Protein AF-A0AB37GFG1-F1 (afdb_monomer)

Structure (mmCIF, N/CA/C/O backbone):
data_AF-A0AB37GFG1-F1
#
_entry.id   AF-A0AB37GFG1-F1
#
loop_
_atom_site.group_PDB
_atom_site.id
_atom_site.type_symbol
_atom_site.label_atom_id
_atom_site.label_alt_id
_atom_site.label_comp_id
_atom_site.label_asym_id
_atom_site.label_entity_id
_atom_site.label_seq_id
_atom_site.pdbx_PDB_ins_code
_atom_site.Cartn_x
_atom_site.Cartn_y
_atom_site.Cartn_z
_atom_site.occupancy
_atom_site.B_iso_or_equiv
_atom_site.auth_seq_id
_atom_site.auth_comp_id
_atom_site.auth_asym_id
_atom_site.auth_atom_id
_atom_site.pdbx_PDB_model_num
ATOM 1 N N . MET A 1 1 ? 19.306 -26.815 -39.683 1.00 46.41 1 MET A N 1
ATOM 2 C CA . MET A 1 1 ? 18.994 -26.720 -38.240 1.00 46.41 1 MET A CA 1
ATOM 3 C C . MET A 1 1 ? 18.700 -25.261 -37.935 1.00 46.41 1 MET A C 1
ATOM 5 O O . MET A 1 1 ? 19.620 -24.457 -37.968 1.00 46.41 1 MET A O 1
ATOM 9 N N . MET A 1 2 ? 17.424 -24.899 -37.784 1.00 51.91 2 MET A N 1
ATOM 10 C CA . MET A 1 2 ? 17.004 -23.521 -37.511 1.00 51.91 2 MET A CA 1
ATOM 11 C C . MET A 1 2 ? 16.906 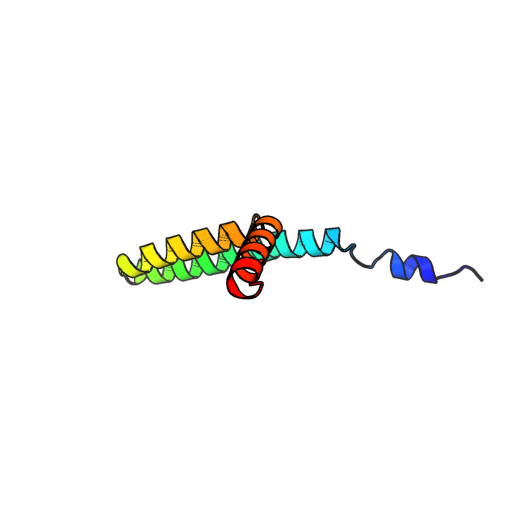-23.351 -35.992 1.00 51.91 2 MET A C 1
ATOM 13 O O . MET A 1 2 ? 16.302 -24.174 -35.310 1.00 51.91 2 MET A O 1
ATOM 17 N N . ASN A 1 3 ? 17.610 -22.352 -35.475 1.00 56.25 3 ASN A N 1
ATOM 18 C CA . ASN A 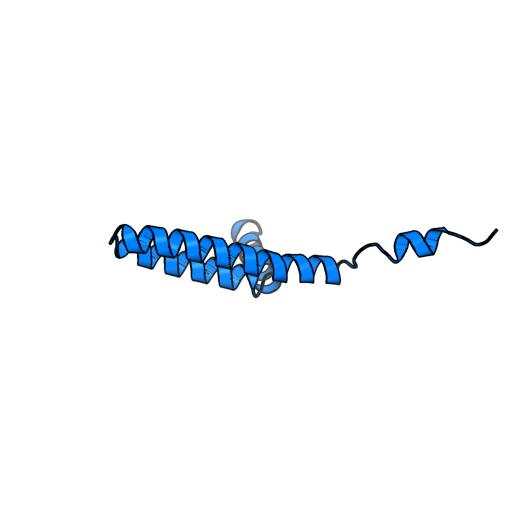1 3 ? 17.864 -22.122 -34.058 1.00 56.25 3 ASN A CA 1
ATOM 19 C C . ASN A 1 3 ? 16.533 -21.861 -33.316 1.00 56.25 3 ASN A C 1
ATOM 21 O O . ASN A 1 3 ? 15.921 -20.822 -33.534 1.00 56.25 3 ASN A O 1
ATOM 25 N N . LEU A 1 4 ? 16.076 -22.791 -32.466 1.00 57.59 4 LEU A N 1
ATOM 26 C CA . LEU A 1 4 ? 14.845 -22.677 -31.650 1.00 57.59 4 LEU A CA 1
ATOM 27 C C . LEU A 1 4 ? 15.010 -21.760 -30.418 1.00 57.59 4 LEU A C 1
ATOM 29 O O . LEU A 1 4 ? 14.032 -21.402 -29.767 1.00 57.59 4 LEU A O 1
ATOM 33 N N . LEU A 1 5 ? 16.244 -21.355 -30.111 1.00 57.28 5 LEU A N 1
ATOM 34 C CA . LEU A 1 5 ? 16.607 -20.531 -28.952 1.00 57.28 5 LEU A CA 1
ATOM 35 C C . LEU A 1 5 ? 15.942 -19.135 -28.869 1.00 57.28 5 LEU A C 1
ATOM 37 O O . LEU A 1 5 ? 15.52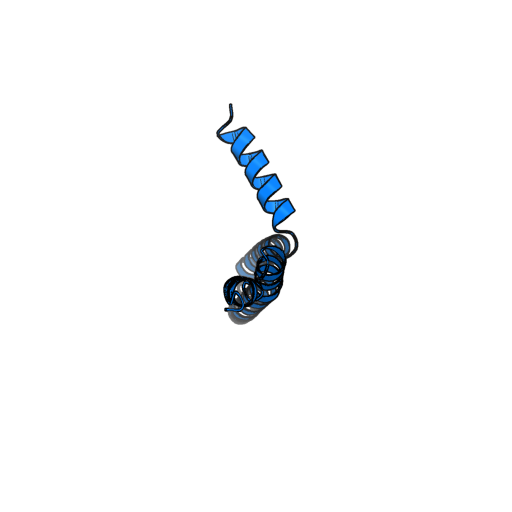2 -18.774 -27.772 1.00 57.28 5 LEU A O 1
ATOM 41 N N . PRO A 1 6 ? 15.783 -18.338 -29.948 1.00 56.81 6 PRO A N 1
ATOM 42 C CA . PRO A 1 6 ? 15.184 -17.006 -29.838 1.00 56.81 6 PRO A CA 1
ATOM 43 C C . PRO A 1 6 ? 13.658 -17.046 -29.647 1.00 56.81 6 PRO A C 1
ATOM 45 O O . PRO A 1 6 ? 13.093 -16.103 -29.104 1.00 56.81 6 PRO A O 1
ATOM 48 N N . ILE A 1 7 ? 12.989 -18.142 -30.028 1.00 57.38 7 ILE A N 1
ATOM 49 C CA . ILE A 1 7 ? 11.532 -18.302 -29.873 1.00 57.38 7 ILE A CA 1
ATOM 50 C C . ILE A 1 7 ? 11.164 -18.556 -28.404 1.00 57.38 7 ILE A C 1
ATOM 52 O O . ILE A 1 7 ? 10.154 -18.047 -27.932 1.00 57.38 7 ILE A O 1
ATOM 56 N N . LEU A 1 8 ? 12.014 -19.267 -27.655 1.00 55.62 8 LEU A N 1
ATOM 57 C CA . LEU A 1 8 ? 11.814 -19.495 -26.217 1.00 55.62 8 LEU A CA 1
ATOM 58 C C . LEU A 1 8 ? 12.132 -18.257 -25.359 1.00 55.62 8 LEU A C 1
ATOM 60 O O . LEU A 1 8 ? 11.642 -18.146 -24.239 1.00 55.62 8 LEU A O 1
ATOM 64 N N . GLY A 1 9 ? 12.930 -17.318 -25.880 1.00 56.41 9 GLY A N 1
ATOM 65 C CA . GLY A 1 9 ? 13.234 -16.044 -25.220 1.00 56.41 9 GLY A CA 1
ATOM 66 C C . GLY A 1 9 ? 12.202 -14.940 -25.473 1.00 56.41 9 GLY A C 1
ATOM 67 O O . GLY A 1 9 ? 12.082 -14.027 -24.664 1.00 56.41 9 GLY A O 1
ATOM 68 N N . ALA A 1 10 ? 11.438 -15.028 -26.566 1.00 56.44 10 ALA A N 1
ATOM 69 C CA . ALA A 1 10 ? 10.437 -14.029 -26.954 1.00 56.44 10 ALA A CA 1
ATOM 70 C C . ALA A 1 10 ? 9.131 -14.103 -26.138 1.00 56.44 10 ALA A C 1
ATOM 72 O O . ALA A 1 10 ? 8.334 -13.170 -26.172 1.00 56.44 10 ALA A O 1
ATOM 73 N N . SER A 1 11 ? 8.909 -15.199 -25.407 1.00 57.38 11 SER A N 1
ATOM 74 C CA . SER A 1 11 ? 7.762 -15.384 -24.509 1.00 57.38 11 SER A CA 1
ATOM 75 C C . SER A 1 11 ? 8.074 -15.076 -23.043 1.00 57.38 11 SER A C 1
ATOM 77 O O . SER A 1 11 ? 7.198 -15.230 -22.195 1.00 57.38 11 SER A O 1
ATOM 79 N N . LEU A 1 12 ? 9.314 -14.697 -22.715 1.00 58.62 12 LEU A N 1
ATOM 80 C CA . LEU A 1 12 ? 9.632 -14.217 -21.376 1.00 58.62 12 LEU A CA 1
ATOM 81 C C . LEU A 1 12 ? 9.063 -12.799 -21.254 1.00 58.62 12 LEU A C 1
ATOM 83 O O . LEU A 1 12 ?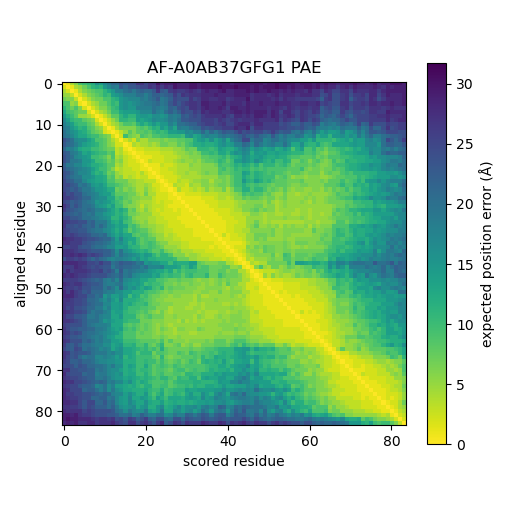 9.492 -11.933 -22.021 1.00 58.62 12 LEU A O 1
ATOM 87 N N . PRO A 1 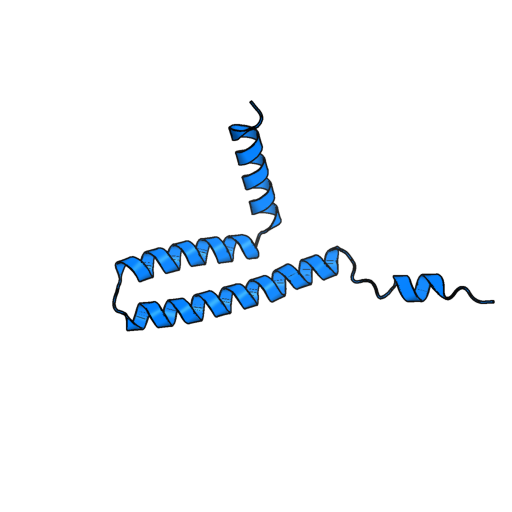13 ? 8.096 -12.554 -20.344 1.00 61.06 13 PRO A N 1
ATOM 88 C CA . PRO A 1 13 ? 7.554 -11.218 -20.144 1.00 61.06 13 PRO A CA 1
ATOM 89 C C . PRO A 1 13 ? 8.717 -10.266 -19.909 1.00 61.06 13 PRO A C 1
ATOM 91 O O . PRO A 1 13 ? 9.624 -10.559 -19.119 1.00 61.06 13 PRO A O 1
ATOM 94 N N . THR A 1 14 ? 8.729 -9.148 -20.630 1.00 74.69 14 THR A N 1
ATOM 95 C CA . THR A 1 14 ? 9.793 -8.173 -20.429 1.00 74.69 14 THR A CA 1
ATOM 96 C C . THR A 1 14 ? 9.713 -7.664 -18.988 1.00 74.69 14 THR A C 1
ATOM 98 O O . THR A 1 14 ? 8.653 -7.684 -18.357 1.00 74.69 14 THR A O 1
ATOM 101 N N . LEU A 1 15 ? 10.827 -7.182 -18.434 1.00 61.69 15 LEU A N 1
ATOM 102 C CA . LEU A 1 15 ? 10.821 -6.560 -17.101 1.00 61.69 15 LEU A CA 1
ATOM 103 C C . LEU A 1 15 ? 9.773 -5.431 -16.998 1.00 61.69 15 LEU A C 1
ATOM 105 O O . LEU A 1 15 ? 9.239 -5.186 -15.919 1.00 61.69 15 LEU A O 1
ATOM 109 N N . GLY A 1 16 ? 9.448 -4.778 -18.122 1.00 65.88 16 GLY A N 1
ATOM 110 C CA . GLY A 1 16 ? 8.367 -3.799 -18.225 1.00 65.88 16 GLY A CA 1
ATOM 111 C C . GLY A 1 16 ? 6.971 -4.415 -18.097 1.00 65.88 16 GLY A C 1
ATOM 112 O O . GLY A 1 16 ? 6.151 -3.882 -17.352 1.00 65.88 16 GLY A O 1
ATOM 113 N N . ASP A 1 17 ? 6.722 -5.556 -18.740 1.00 71.94 17 ASP A N 1
ATOM 114 C CA . ASP A 1 17 ? 5.434 -6.263 -18.672 1.00 71.94 17 ASP A CA 1
ATOM 115 C C . ASP A 1 17 ? 5.181 -6.842 -17.280 1.00 71.94 17 ASP A C 1
ATOM 117 O O . ASP A 1 17 ? 4.080 -6.723 -16.745 1.00 71.94 17 ASP A O 1
ATOM 121 N N . LEU A 1 18 ? 6.215 -7.407 -16.649 1.00 69.75 18 LEU A N 1
ATOM 122 C CA . LEU A 1 18 ? 6.114 -7.929 -15.286 1.00 69.75 18 LEU A CA 1
ATOM 123 C C . LEU A 1 18 ? 5.815 -6.802 -14.288 1.00 69.75 18 LEU A C 1
ATOM 125 O O . LEU A 1 18 ? 4.964 -6.939 -13.413 1.00 69.75 18 LEU A O 1
ATOM 129 N N . LYS A 1 19 ? 6.481 -5.655 -14.449 1.00 66.12 19 LYS A N 1
ATOM 130 C CA . LYS A 1 19 ? 6.246 -4.458 -13.640 1.00 66.12 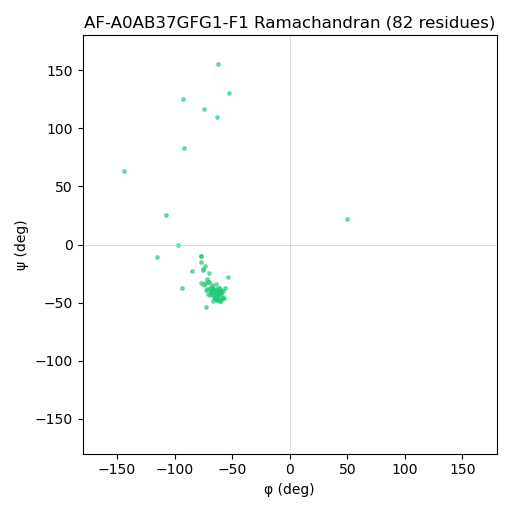19 LYS A CA 1
ATOM 131 C C .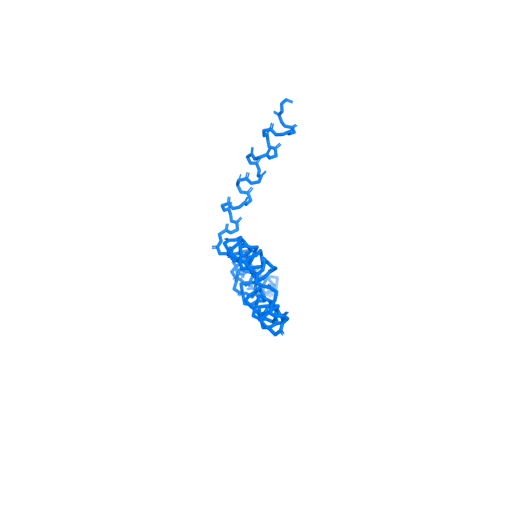 LYS A 1 19 ? 4.836 -3.901 -13.848 1.00 66.12 19 LYS A C 1
ATOM 133 O O . LYS A 1 19 ? 4.160 -3.576 -12.872 1.00 66.12 19 LYS A O 1
ATOM 138 N N . GLY A 1 20 ? 4.375 -3.812 -15.095 1.00 71.69 20 GLY A N 1
ATOM 139 C CA . GLY A 1 20 ? 3.013 -3.385 -15.419 1.00 71.69 20 GLY A CA 1
ATOM 140 C C . GLY A 1 20 ? 1.961 -4.321 -14.824 1.00 71.69 20 GLY A C 1
ATOM 141 O O . GLY A 1 20 ? 0.992 -3.850 -14.226 1.00 71.69 20 GLY A O 1
ATOM 142 N N . TRP A 1 21 ? 2.199 -5.633 -14.887 1.00 71.44 21 TRP A N 1
ATOM 143 C CA . TRP A 1 21 ? 1.347 -6.647 -14.268 1.00 71.44 21 TRP A CA 1
ATOM 144 C C . TRP A 1 21 ? 1.306 -6.510 -12.742 1.00 71.44 21 TRP A C 1
ATOM 146 O O . TRP A 1 21 ? 0.223 -6.427 -12.174 1.00 71.44 21 TRP A O 1
ATOM 156 N N . VAL A 1 22 ? 2.456 -6.369 -12.074 1.00 69.81 22 VAL A N 1
ATOM 157 C CA . VAL A 1 22 ? 2.518 -6.171 -10.612 1.00 69.81 22 VAL A CA 1
ATOM 158 C C . VAL A 1 22 ? 1.809 -4.887 -10.180 1.00 69.81 22 VAL A C 1
ATOM 160 O O . VAL A 1 22 ? 1.147 -4.873 -9.148 1.00 69.81 22 VAL A O 1
ATOM 163 N N . THR A 1 23 ? 1.909 -3.814 -10.963 1.00 72.44 23 THR A N 1
ATOM 164 C CA . THR A 1 23 ? 1.265 -2.534 -10.628 1.00 72.44 23 THR A CA 1
ATOM 165 C C . THR A 1 23 ? -0.253 -2.615 -10.827 1.00 72.44 23 THR A C 1
ATOM 167 O O . THR A 1 23 ? -1.021 -2.123 -10.003 1.00 72.44 23 THR A O 1
ATOM 170 N N . THR A 1 24 ? -0.695 -3.298 -11.886 1.00 77.81 24 THR A N 1
ATOM 171 C CA . THR A 1 24 ? -2.117 -3.471 -12.221 1.00 77.81 24 THR A CA 1
ATOM 172 C C . THR A 1 24 ? -2.806 -4.448 -11.268 1.00 77.81 24 THR A C 1
ATOM 174 O O . THR A 1 24 ? -3.796 -4.099 -10.625 1.00 77.81 24 THR A O 1
ATOM 177 N N . GLU A 1 25 ? -2.259 -5.653 -11.113 1.00 77.12 25 GLU A N 1
ATOM 178 C CA . GLU A 1 25 ? -2.813 -6.683 -10.230 1.00 77.12 25 GLU A CA 1
ATOM 179 C C . GLU A 1 25 ? -2.599 -6.344 -8.756 1.00 77.12 25 GLU A C 1
ATOM 181 O O . GLU A 1 25 ? -3.497 -6.538 -7.937 1.00 77.12 25 GLU A O 1
ATOM 186 N N . GLY A 1 26 ? -1.445 -5.768 -8.405 1.00 74.44 26 GLY A N 1
ATOM 187 C CA . GLY A 1 26 ? -1.187 -5.275 -7.054 1.00 74.44 26 GLY A CA 1
ATOM 188 C C . GLY A 1 26 ? -2.159 -4.165 -6.658 1.00 74.44 26 GLY A C 1
ATOM 189 O O . GLY A 1 26 ? -2.662 -4.166 -5.534 1.00 74.44 26 GLY A O 1
ATOM 190 N N . GLY A 1 27 ? -2.489 -3.256 -7.584 1.00 76.94 27 GLY A N 1
ATOM 191 C CA . GLY A 1 27 ? -3.462 -2.186 -7.344 1.00 76.94 27 GLY A CA 1
ATOM 192 C C . GLY A 1 27 ? -4.861 -2.737 -7.096 1.00 76.94 27 GLY A C 1
ATOM 193 O O . GLY A 1 27 ? -5.534 -2.334 -6.145 1.00 76.94 27 GLY A O 1
ATOM 194 N N . ASN A 1 28 ? -5.265 -3.719 -7.899 1.00 80.00 28 ASN A N 1
ATOM 195 C CA . ASN A 1 28 ? -6.559 -4.376 -7.761 1.00 80.00 28 ASN A CA 1
ATOM 196 C C . ASN A 1 28 ? -6.654 -5.200 -6.461 1.00 80.00 28 ASN A C 1
ATOM 198 O O . ASN A 1 28 ? -7.642 -5.108 -5.732 1.00 80.00 28 ASN A O 1
ATOM 202 N N . ALA A 1 29 ? -5.601 -5.942 -6.106 1.00 79.00 29 ALA A N 1
ATOM 203 C CA . ALA A 1 29 ? -5.539 -6.717 -4.866 1.00 79.00 29 ALA A CA 1
ATOM 204 C C . ALA A 1 29 ? -5.627 -5.823 -3.618 1.00 79.00 29 ALA A C 1
ATOM 206 O O . ALA A 1 29 ? -6.385 -6.117 -2.690 1.00 79.00 29 ALA A O 1
ATOM 207 N N . VAL A 1 30 ? -4.906 -4.698 -3.607 1.00 81.06 30 VAL A N 1
ATOM 208 C CA . VAL A 1 30 ? -4.987 -3.710 -2.522 1.00 81.06 30 VAL A CA 1
ATOM 209 C C . VAL A 1 30 ? -6.385 -3.105 -2.432 1.00 81.06 30 VAL A C 1
ATOM 211 O O . VAL A 1 30 ? -6.926 -3.003 -1.330 1.00 81.06 30 VAL A O 1
ATOM 214 N N . ALA A 1 31 ? -7.000 -2.753 -3.565 1.00 78.00 31 ALA A N 1
ATOM 215 C CA . ALA A 1 31 ? -8.363 -2.226 -3.589 1.00 78.00 31 ALA A CA 1
ATOM 216 C C . ALA A 1 31 ? -9.359 -3.201 -2.939 1.00 78.00 31 ALA A C 1
ATOM 218 O O . ALA A 1 31 ? -10.151 -2.797 -2.089 1.00 78.00 31 ALA A O 1
ATOM 219 N N . ILE A 1 32 ? -9.274 -4.491 -3.275 1.00 82.44 32 ILE A N 1
ATOM 220 C CA . ILE A 1 32 ? -10.145 -5.536 -2.719 1.00 82.44 32 ILE A CA 1
ATOM 221 C C . ILE A 1 32 ? -9.978 -5.640 -1.198 1.00 82.44 32 ILE A C 1
ATOM 223 O O . ILE A 1 32 ? -10.971 -5.642 -0.467 1.00 82.44 32 ILE A O 1
ATOM 227 N N . VAL A 1 33 ? -8.740 -5.680 -0.698 1.00 84.44 33 VAL A N 1
ATOM 228 C CA . VAL A 1 33 ? -8.470 -5.760 0.748 1.00 84.44 33 VAL A CA 1
ATOM 229 C C . VAL A 1 33 ? -9.003 -4.523 1.476 1.00 84.44 33 VAL A C 1
ATOM 231 O O . VAL A 1 33 ? -9.641 -4.654 2.523 1.00 84.44 33 VAL A O 1
ATOM 234 N N . LEU A 1 34 ? -8.806 -3.328 0.914 1.00 82.56 34 LEU A N 1
ATOM 235 C CA . LEU A 1 34 ? -9.315 -2.086 1.500 1.00 82.56 34 LEU A CA 1
ATOM 236 C C . LEU A 1 34 ? -10.839 -2.039 1.545 1.00 82.56 34 LEU A C 1
ATOM 238 O O . LEU A 1 34 ? -11.399 -1.601 2.550 1.00 82.56 34 LEU A O 1
ATOM 242 N N . VAL A 1 35 ? -11.514 -2.530 0.507 1.00 83.38 35 VAL A N 1
ATOM 243 C CA . VAL A 1 35 ? -12.978 -2.624 0.490 1.00 83.38 35 VAL A CA 1
ATOM 244 C C . VAL A 1 35 ? -13.469 -3.601 1.561 1.00 83.38 35 VAL A C 1
ATOM 246 O O . VAL A 1 35 ? -14.355 -3.248 2.337 1.00 83.38 35 VAL A O 1
ATOM 249 N N . LEU A 1 36 ? -12.871 -4.792 1.672 1.00 83.88 36 LEU A N 1
ATOM 250 C CA . LEU A 1 36 ? -13.279 -5.800 2.660 1.00 83.88 36 LEU A CA 1
ATOM 251 C C . LEU A 1 36 ? -13.145 -5.296 4.102 1.00 83.88 36 LEU A C 1
ATOM 253 O O . LEU A 1 36 ? -14.081 -5.403 4.897 1.00 83.88 36 LEU A O 1
ATOM 257 N N . PHE A 1 37 ? -12.000 -4.710 4.441 1.00 80.00 37 PHE A N 1
ATOM 258 C CA . PHE A 1 37 ? -11.781 -4.166 5.778 1.00 80.00 37 PHE A CA 1
ATOM 259 C C . PHE A 1 37 ? -12.558 -2.868 6.023 1.00 80.00 37 PHE A C 1
ATOM 261 O O . PHE A 1 37 ? -13.016 -2.645 7.143 1.00 80.00 37 PHE A O 1
ATOM 268 N N . GLY A 1 38 ? -12.761 -2.038 4.997 1.00 75.06 38 GLY A N 1
ATOM 269 C CA . GLY A 1 38 ? -13.622 -0.860 5.079 1.00 75.06 38 GLY A CA 1
ATOM 270 C C . GLY A 1 38 ? -15.052 -1.245 5.457 1.00 75.06 38 GLY A C 1
ATOM 271 O O . GLY A 1 38 ? -15.611 -0.683 6.397 1.00 75.06 38 GLY A O 1
ATOM 272 N N . VAL A 1 39 ? -15.605 -2.273 4.807 1.00 79.31 39 VAL A N 1
ATOM 273 C CA . VAL A 1 39 ? -16.924 -2.833 5.137 1.00 79.31 39 VAL A CA 1
ATOM 274 C C . VAL A 1 39 ? -16.935 -3.431 6.550 1.00 79.31 39 VAL A C 1
ATOM 276 O O . VAL A 1 39 ? -17.850 -3.152 7.325 1.00 79.31 39 VAL A O 1
ATOM 279 N N . PHE A 1 40 ? -15.903 -4.187 6.936 1.00 79.50 40 PHE A N 1
ATOM 280 C CA . PHE A 1 40 ? -15.785 -4.753 8.286 1.00 79.50 40 PHE A CA 1
ATOM 281 C C . PHE A 1 40 ? -15.792 -3.679 9.389 1.00 79.50 40 PHE A C 1
ATOM 283 O O . PHE A 1 40 ? -16.527 -3.801 10.372 1.00 79.50 40 PHE A O 1
ATOM 290 N N . TYR A 1 41 ? -15.007 -2.608 9.233 1.00 73.44 41 TYR A N 1
ATOM 291 C CA . TYR A 1 41 ? -14.962 -1.515 10.210 1.00 73.44 41 TYR A CA 1
ATOM 292 C C . TYR A 1 41 ? -16.239 -0.676 10.222 1.00 73.44 41 TYR A C 1
ATOM 294 O O . TYR A 1 41 ? -16.648 -0.219 11.291 1.00 73.44 41 TYR A O 1
ATOM 302 N N . LEU A 1 42 ? -16.898 -0.526 9.071 1.00 73.19 42 LEU A N 1
ATOM 303 C CA . LEU A 1 42 ? -18.181 0.164 8.962 1.00 73.19 42 LEU A CA 1
ATOM 304 C C . LEU A 1 42 ? -19.269 -0.552 9.778 1.00 73.19 42 LEU A C 1
ATOM 306 O O . LEU A 1 42 ? -19.990 0.097 10.534 1.00 73.19 42 LEU A O 1
ATOM 310 N N . PHE A 1 43 ? -19.323 -1.888 9.732 1.00 78.25 43 PHE A N 1
ATOM 311 C CA . PHE A 1 43 ? -20.238 -2.670 10.577 1.00 78.25 43 PHE A CA 1
ATOM 312 C C . PHE A 1 43 ? -19.871 -2.662 12.063 1.00 78.25 43 PHE A C 1
ATOM 314 O O . PHE A 1 43 ? -20.738 -2.839 12.916 1.00 78.25 43 PHE A O 1
ATOM 321 N N . LYS A 1 44 ? -18.599 -2.430 12.395 1.00 82.12 44 LYS A N 1
ATOM 322 C CA . LYS A 1 44 ? -18.134 -2.355 13.784 1.00 82.12 44 LYS A CA 1
ATOM 323 C C . LYS A 1 44 ? -18.484 -1.018 14.464 1.00 82.12 44 LYS A C 1
ATOM 325 O O . LYS A 1 44 ? -18.286 -0.910 15.669 1.00 82.12 44 LYS A O 1
ATOM 330 N N . GLN A 1 45 ? -18.972 -0.017 13.712 1.00 75.06 45 GLN A N 1
ATOM 331 C CA . GLN A 1 45 ? -19.248 1.363 14.165 1.00 75.06 45 GLN A CA 1
ATOM 332 C C . GLN A 1 45 ? -18.087 2.030 14.931 1.00 75.06 45 GLN A C 1
ATOM 334 O O . GLN A 1 45 ? -18.270 2.997 15.669 1.00 75.06 45 GLN A O 1
ATOM 3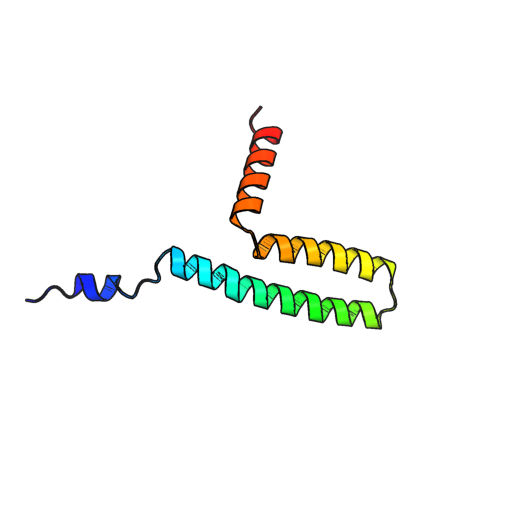39 N N . ASP A 1 46 ? -16.864 1.544 14.734 1.00 76.31 46 ASP A N 1
ATOM 340 C CA . ASP A 1 46 ? -15.674 2.058 15.400 1.00 76.31 46 ASP A CA 1
ATOM 341 C C . ASP A 1 46 ? -15.039 3.139 14.514 1.00 76.31 46 ASP A C 1
ATOM 343 O O . ASP A 1 46 ? -14.145 2.875 13.706 1.00 76.31 46 ASP A O 1
ATOM 347 N N . ILE A 1 47 ? -15.568 4.363 14.625 1.00 76.44 47 ILE A N 1
ATOM 348 C CA . ILE A 1 47 ? -15.199 5.520 13.788 1.00 76.44 47 ILE A CA 1
ATOM 349 C C . ILE A 1 47 ? -13.690 5.811 13.860 1.00 76.44 47 ILE A C 1
ATOM 351 O O . ILE A 1 47 ? -13.075 6.149 12.849 1.00 76.44 47 ILE A O 1
ATOM 355 N N . GLY A 1 48 ? -13.072 5.651 15.037 1.00 78.06 48 GLY A N 1
ATOM 356 C CA . GLY A 1 48 ? -11.641 5.903 15.217 1.00 78.06 48 GLY A CA 1
ATOM 357 C C . GLY A 1 48 ? -10.781 4.933 14.406 1.00 78.06 48 GLY A C 1
ATOM 358 O O . GLY A 1 48 ? -9.860 5.349 13.698 1.00 78.06 48 GLY A O 1
ATOM 359 N N . ARG A 1 49 ? -11.119 3.639 14.443 1.00 77.12 49 ARG A N 1
ATOM 360 C CA . ARG A 1 49 ? -10.421 2.623 13.641 1.00 77.12 49 ARG A CA 1
ATOM 361 C C . ARG A 1 49 ? -10.727 2.749 12.153 1.00 77.12 49 ARG A C 1
ATOM 363 O O . ARG A 1 49 ? -9.832 2.502 11.352 1.00 77.12 49 ARG A O 1
ATOM 370 N N . LEU A 1 50 ? -11.933 3.184 11.784 1.00 78.19 50 LEU A N 1
ATOM 371 C CA . LEU A 1 50 ? -12.302 3.455 10.393 1.00 78.19 50 LEU A CA 1
ATOM 372 C C . LEU A 1 50 ? -11.417 4.550 9.783 1.00 78.19 50 LEU A C 1
ATOM 374 O O . LEU A 1 50 ? -10.857 4.349 8.710 1.00 78.19 50 LEU A O 1
ATOM 378 N N . ILE A 1 51 ? -11.237 5.680 10.476 1.00 81.88 51 ILE A N 1
ATOM 379 C CA . ILE A 1 51 ? -10.388 6.780 9.992 1.00 81.88 51 ILE A CA 1
ATOM 380 C C . ILE A 1 51 ? -8.933 6.319 9.862 1.00 81.88 51 ILE A C 1
ATOM 382 O O . ILE A 1 51 ? -8.313 6.539 8.821 1.00 81.88 51 ILE A O 1
ATOM 386 N N . GLY A 1 52 ? -8.400 5.630 10.877 1.00 82.00 52 GLY A N 1
ATOM 387 C CA . GLY A 1 52 ? -7.048 5.067 10.812 1.00 82.00 52 GLY A CA 1
ATOM 388 C C . GLY A 1 52 ? -6.875 4.099 9.638 1.00 82.00 52 GLY A C 1
ATOM 389 O O . GLY A 1 52 ? -5.865 4.145 8.937 1.00 82.00 52 GLY A O 1
ATOM 390 N N . PHE A 1 53 ? -7.891 3.277 9.370 1.00 82.94 53 PHE A N 1
ATOM 391 C CA . PHE A 1 53 ? -7.890 2.345 8.250 1.00 82.94 53 PHE A CA 1
ATOM 392 C C . PHE A 1 53 ? -7.958 3.053 6.890 1.00 82.94 53 PHE A C 1
ATOM 394 O O . PHE A 1 53 ? -7.237 2.673 5.972 1.00 82.94 53 PHE A O 1
ATOM 401 N N . VAL A 1 54 ? -8.760 4.113 6.760 1.00 81.06 54 VAL A N 1
ATOM 402 C CA . VAL A 1 54 ? -8.838 4.925 5.533 1.00 81.06 54 VAL A CA 1
ATOM 403 C C . VAL A 1 54 ? -7.505 5.615 5.243 1.00 81.06 54 VAL A C 1
ATOM 405 O O . VAL A 1 54 ? -7.050 5.598 4.102 1.00 81.06 54 VAL A O 1
ATOM 408 N N . VAL A 1 55 ? -6.840 6.171 6.261 1.00 83.75 55 VAL A N 1
ATOM 409 C CA . VAL A 1 55 ? -5.521 6.810 6.101 1.00 83.75 55 VAL A CA 1
ATOM 410 C C . VAL A 1 55 ? -4.454 5.785 5.720 1.00 83.75 55 VAL A C 1
ATOM 412 O O . VAL A 1 55 ? -3.697 6.008 4.774 1.00 83.75 55 VAL A O 1
ATOM 415 N N . ALA A 1 56 ? -4.416 4.639 6.405 1.00 83.06 56 ALA A N 1
ATOM 416 C CA . ALA A 1 56 ? -3.512 3.548 6.051 1.00 83.06 56 ALA A CA 1
ATOM 417 C C . ALA A 1 56 ? -3.783 3.048 4.623 1.00 83.06 56 ALA A C 1
ATOM 419 O O . ALA A 1 56 ? -2.853 2.854 3.845 1.00 83.06 56 ALA A O 1
ATOM 420 N N . GLY A 1 57 ? -5.053 2.915 4.244 1.00 82.19 57 GLY A N 1
ATOM 421 C CA . GLY A 1 57 ? -5.444 2.509 2.903 1.00 82.19 57 GLY A CA 1
ATOM 422 C C . GLY A 1 57 ? -5.051 3.500 1.823 1.00 82.19 57 GLY A C 1
ATOM 423 O O . GLY A 1 57 ? -4.520 3.088 0.796 1.00 82.19 57 GLY A O 1
ATOM 424 N N . ALA A 1 58 ? -5.212 4.799 2.071 1.00 80.38 58 ALA A N 1
ATOM 425 C CA . ALA A 1 58 ? -4.736 5.842 1.169 1.00 80.38 58 ALA A CA 1
ATOM 426 C C . ALA A 1 58 ? -3.213 5.768 0.971 1.00 80.38 58 ALA A C 1
ATOM 428 O O . ALA A 1 58 ? -2.734 5.910 -0.154 1.00 80.38 58 ALA A O 1
ATOM 429 N N . PHE A 1 59 ? -2.456 5.479 2.034 1.00 82.38 59 PHE A N 1
ATOM 430 C CA . PHE A 1 59 ? -1.006 5.304 1.952 1.00 82.38 59 PHE A CA 1
ATOM 431 C C . PHE A 1 59 ? -0.615 4.075 1.120 1.00 82.38 59 PHE A C 1
ATOM 433 O O . PHE A 1 59 ? 0.255 4.170 0.256 1.00 82.38 59 PHE A O 1
ATOM 440 N N . VAL A 1 60 ? -1.287 2.937 1.317 1.00 80.12 60 VAL A N 1
ATOM 441 C CA . VAL A 1 60 ? -1.035 1.716 0.531 1.00 80.12 60 VAL A CA 1
ATOM 442 C C . VAL A 1 60 ? -1.458 1.900 -0.933 1.00 80.12 60 VAL A C 1
ATOM 444 O O . VAL A 1 60 ? -0.768 1.444 -1.840 1.00 80.12 60 VAL A O 1
ATOM 447 N N . PHE A 1 61 ? -2.547 2.615 -1.207 1.00 76.06 61 PHE A N 1
ATOM 448 C CA . PHE A 1 61 ? -2.970 2.889 -2.582 1.00 76.06 61 PHE A CA 1
ATOM 449 C C . PHE A 1 61 ? -1.999 3.835 -3.303 1.00 76.06 61 PHE A C 1
ATOM 451 O O . PHE A 1 61 ? -1.640 3.612 -4.459 1.00 76.06 61 PHE A O 1
ATOM 458 N N . PHE A 1 62 ? -1.509 4.858 -2.598 1.00 78.31 62 PHE A N 1
ATOM 459 C CA . PHE A 1 62 ? -0.441 5.730 -3.085 1.00 78.31 62 PHE A CA 1
ATOM 460 C C . PHE A 1 62 ? 0.846 4.943 -3.361 1.00 78.31 62 PHE A C 1
ATOM 462 O O . PHE A 1 62 ? 1.496 5.164 -4.385 1.00 78.31 62 PHE A O 1
ATOM 469 N N . ALA A 1 63 ? 1.168 3.989 -2.484 1.00 77.56 63 ALA A N 1
ATOM 470 C CA . ALA A 1 63 ? 2.329 3.127 -2.617 1.00 77.56 63 ALA A CA 1
ATOM 471 C C . ALA A 1 63 ? 2.324 2.311 -3.908 1.00 77.56 63 ALA A C 1
ATOM 473 O O . ALA A 1 63 ? 3.334 2.234 -4.608 1.00 77.56 63 ALA A O 1
ATOM 474 N N . VAL A 1 64 ? 1.174 1.725 -4.228 1.00 74.44 64 VAL A N 1
ATOM 475 C CA . VAL A 1 64 ? 1.020 0.888 -5.416 1.00 74.44 64 VAL A CA 1
ATOM 476 C C . VAL A 1 64 ? 0.895 1.716 -6.692 1.00 74.44 64 VAL A C 1
ATOM 478 O O . VAL A 1 64 ? 1.391 1.298 -7.731 1.00 74.44 64 VAL A O 1
ATOM 481 N N . GLY A 1 65 ? 0.291 2.906 -6.632 1.00 73.31 65 GLY A N 1
ATOM 482 C CA . GLY A 1 65 ? 0.163 3.782 -7.801 1.00 73.31 65 GLY A CA 1
ATOM 483 C C . GLY A 1 65 ? 1.462 4.480 -8.227 1.00 73.31 65 GLY A C 1
ATOM 484 O O . GLY A 1 65 ? 1.534 4.980 -9.346 1.00 73.31 65 GLY A O 1
ATOM 485 N N . ASN A 1 66 ? 2.472 4.555 -7.352 1.00 74.69 66 ASN A N 1
ATOM 486 C CA . ASN A 1 66 ? 3.761 5.212 -7.616 1.00 74.69 66 ASN A CA 1
ATOM 487 C C . ASN A 1 66 ? 4.939 4.466 -6.943 1.00 74.69 66 ASN A C 1
ATOM 489 O O . ASN A 1 66 ? 5.623 5.029 -6.076 1.00 74.69 66 ASN A O 1
ATOM 493 N N . PRO A 1 67 ? 5.209 3.207 -7.326 1.00 67.94 67 PRO A N 1
ATOM 494 C CA . PRO A 1 67 ? 6.193 2.370 -6.646 1.00 67.94 67 PRO A CA 1
ATOM 495 C C . PRO A 1 67 ? 7.622 2.922 -6.755 1.00 67.94 67 PRO A C 1
ATOM 497 O O . PRO A 1 67 ? 8.385 2.828 -5.793 1.00 67.94 67 PRO A O 1
ATOM 500 N N . GLU A 1 68 ? 8.000 3.565 -7.867 1.00 71.88 68 GLU A N 1
ATOM 501 C CA . GLU A 1 68 ? 9.344 4.146 -8.028 1.00 71.88 68 GLU A CA 1
ATOM 502 C C . GLU A 1 68 ? 9.574 5.325 -7.087 1.00 71.88 68 GLU A C 1
ATOM 504 O O . GLU A 1 68 ? 10.659 5.482 -6.528 1.00 71.88 68 GLU A O 1
ATOM 509 N N . ARG A 1 69 ? 8.541 6.150 -6.896 1.00 73.62 69 ARG A N 1
ATOM 510 C CA . ARG A 1 69 ? 8.589 7.311 -6.003 1.00 73.62 69 ARG A CA 1
ATOM 511 C C . ARG A 1 69 ? 8.752 6.872 -4.554 1.00 73.62 69 ARG A C 1
ATOM 513 O O . ARG A 1 69 ? 9.541 7.469 -3.828 1.00 73.62 69 ARG A O 1
ATOM 520 N N . LEU A 1 70 ? 8.056 5.808 -4.157 1.00 73.00 70 LEU A N 1
ATOM 521 C CA . LEU A 1 70 ? 8.198 5.232 -2.825 1.00 73.00 70 LEU A CA 1
ATOM 522 C C . LEU A 1 70 ? 9.567 4.605 -2.595 1.00 73.00 70 LEU A C 1
ATOM 524 O O . LEU A 1 70 ? 10.192 4.884 -1.577 1.00 73.00 70 LEU A O 1
ATOM 528 N N . LEU A 1 71 ? 10.044 3.778 -3.525 1.00 74.62 71 LEU A N 1
ATOM 529 C CA . LEU A 1 71 ? 11.367 3.164 -3.411 1.00 74.62 71 LEU A CA 1
ATOM 530 C C . LEU A 1 71 ? 12.470 4.228 -3.377 1.00 74.62 71 LEU A C 1
ATOM 532 O O . LEU A 1 71 ? 13.406 4.096 -2.595 1.00 74.62 71 LEU A O 1
ATOM 536 N N . GLY A 1 72 ? 12.325 5.308 -4.150 1.00 79.62 72 GLY A N 1
ATOM 537 C CA . GLY A 1 72 ? 13.218 6.465 -4.101 1.00 79.62 72 GLY A CA 1
ATOM 538 C C . GLY A 1 72 ? 13.207 7.168 -2.742 1.00 79.62 72 GLY A C 1
ATOM 539 O O . GLY A 1 72 ? 14.268 7.406 -2.174 1.00 79.62 72 GLY A O 1
ATOM 540 N N . GLN A 1 73 ? 12.025 7.431 -2.178 1.00 78.00 73 GLN A N 1
ATOM 541 C CA . GLN A 1 73 ? 11.890 8.049 -0.852 1.00 78.00 73 GLN A CA 1
ATOM 542 C C . GLN A 1 73 ? 12.398 7.148 0.277 1.00 78.00 73 GLN A C 1
ATOM 544 O O . GLN A 1 73 ? 13.020 7.639 1.218 1.00 78.00 73 GLN A O 1
ATOM 549 N N . LEU A 1 74 ? 12.172 5.834 0.190 1.00 78.31 74 LEU A N 1
ATOM 550 C CA . LEU A 1 74 ? 12.707 4.883 1.163 1.00 78.31 74 LEU A CA 1
ATOM 551 C C . LEU A 1 74 ? 14.223 4.750 1.042 1.00 78.31 74 LEU A C 1
ATOM 553 O O . LEU A 1 74 ? 14.888 4.661 2.068 1.00 78.31 74 LEU A O 1
ATOM 557 N N . ALA A 1 75 ? 14.777 4.789 -0.170 1.00 76.50 75 ALA A N 1
ATOM 558 C CA . ALA A 1 75 ? 16.221 4.829 -0.379 1.00 76.50 75 ALA A CA 1
ATOM 559 C C . ALA A 1 75 ? 16.840 6.120 0.185 1.00 76.50 75 ALA A C 1
ATOM 561 O O . ALA A 1 75 ? 17.902 6.064 0.799 1.00 76.50 75 ALA A O 1
ATOM 562 N N . GLU A 1 76 ? 16.162 7.263 0.049 1.00 83.69 76 GLU A N 1
ATOM 563 C CA . GLU A 1 76 ? 16.574 8.547 0.640 1.00 83.69 76 GLU A CA 1
ATOM 564 C C . GLU A 1 76 ? 16.498 8.563 2.174 1.00 83.69 76 GLU A C 1
ATOM 566 O O . GLU A 1 76 ? 17.328 9.171 2.849 1.00 83.69 76 GLU A O 1
ATOM 571 N N . LEU A 1 77 ? 15.488 7.911 2.746 1.00 82.81 77 LEU A N 1
ATOM 572 C CA . LEU A 1 77 ? 15.359 7.739 4.194 1.00 82.81 77 LEU A CA 1
ATOM 573 C C . LEU A 1 77 ? 16.406 6.761 4.721 1.00 82.81 77 LEU A C 1
ATOM 575 O O . LEU A 1 77 ? 17.045 7.036 5.732 1.00 82.81 77 LEU A O 1
ATOM 579 N N 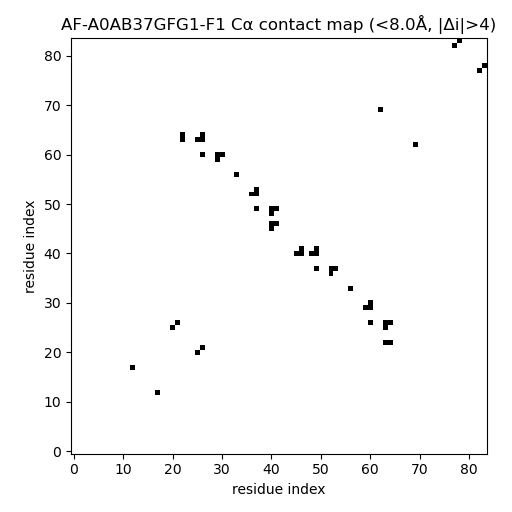. ALA A 1 78 ? 16.628 5.654 4.017 1.00 79.88 78 ALA A N 1
ATOM 580 C CA . ALA A 1 78 ? 17.644 4.677 4.369 1.00 79.88 78 ALA A CA 1
ATOM 581 C C . ALA A 1 78 ? 19.053 5.277 4.292 1.00 79.88 78 ALA A C 1
ATOM 583 O O . ALA A 1 78 ? 19.849 5.039 5.194 1.00 79.88 78 ALA A O 1
ATOM 584 N N . SER A 1 79 ? 19.358 6.106 3.289 1.00 81.50 79 SER A N 1
ATOM 585 C CA . SER A 1 79 ? 20.652 6.793 3.211 1.00 81.50 79 SER A CA 1
ATOM 586 C C . SER A 1 79 ? 20.835 7.831 4.321 1.00 81.50 79 SER A C 1
ATOM 588 O O . SER A 1 79 ? 21.929 7.949 4.857 1.00 81.50 79 SER A O 1
ATOM 590 N N . LYS A 1 80 ? 19.773 8.521 4.752 1.00 83.62 80 LYS A N 1
ATOM 591 C CA . LYS A 1 80 ? 19.830 9.439 5.907 1.00 83.62 80 LYS A CA 1
ATOM 592 C C . LYS A 1 80 ? 19.952 8.731 7.261 1.00 83.62 80 LYS A C 1
ATOM 594 O O . LYS A 1 80 ? 20.494 9.318 8.190 1.00 83.62 80 LYS A O 1
ATOM 599 N N . VAL A 1 81 ? 19.425 7.512 7.394 1.00 80.44 81 VAL A N 1
ATOM 600 C CA . VAL A 1 81 ? 19.391 6.757 8.665 1.00 80.44 81 VAL A CA 1
ATOM 601 C C . VAL A 1 81 ? 20.588 5.814 8.820 1.00 80.44 81 VAL A C 1
ATOM 603 O O . VAL A 1 81 ? 21.100 5.661 9.925 1.00 80.44 81 VAL A O 1
ATOM 606 N N . PHE A 1 82 ? 21.040 5.189 7.732 1.00 80.38 82 PHE A N 1
ATOM 607 C CA . PHE A 1 82 ? 22.113 4.185 7.729 1.00 80.38 82 PHE A CA 1
ATOM 608 C C . PHE A 1 82 ? 23.368 4.619 6.961 1.00 80.38 82 PHE A C 1
ATOM 610 O O . PHE A 1 82 ? 24.373 3.921 7.023 1.00 80.38 82 PHE A O 1
ATOM 617 N N . GLY A 1 83 ? 23.307 5.720 6.210 1.00 57.94 83 GLY A N 1
ATOM 618 C CA . GLY A 1 83 ? 24.396 6.214 5.359 1.00 57.94 83 GLY A CA 1
ATOM 619 C C . GLY A 1 83 ? 25.094 7.467 5.889 1.00 57.94 83 GLY A C 1
ATOM 620 O O . GLY A 1 83 ? 25.620 8.235 5.085 1.00 57.94 83 GLY A O 1
ATOM 621 N N . GLY A 1 84 ? 25.065 7.684 7.208 1.00 50.47 84 GLY A N 1
ATOM 622 C CA . GLY A 1 84 ? 25.990 8.600 7.882 1.00 50.47 84 GLY A CA 1
ATOM 623 C C . GLY A 1 84 ? 27.388 8.006 7.971 1.00 50.47 84 GLY A C 1
ATOM 624 O O . GLY A 1 84 ? 27.479 6.800 8.291 1.00 50.47 84 GLY A O 1
#

Mean predicted aligned error: 12.42 Å

Radius of gyration: 19.97 Å; Cα contacts (8 Å, |Δi|>4): 26; chains: 1; bounding box: 46×36×54 Å

Solvent-accessible surface area (backbone atoms only — not comparable to full-atom values): 4800 Å² total; per-residue (Å²): 138,81,80,66,65,64,66,68,56,71,73,52,72,48,76,65,53,51,49,51,46,51,39,52,52,48,39,51,54,52,51,52,53,49,51,54,50,50,53,53,33,59,76,64,70,42,62,71,59,39,52,54,48,51,54,52,43,52,52,54,51,52,42,44,75,37,50,68,60,46,54,51,52,49,50,54,49,47,41,71,75,72,59,116

Organism: Bacillus licheniformis (NCBI:txid1402)

Foldseek 3Di:
DDDCVVVVVVPPQPPVRVLVCCLVVVLVVLVVVLVVVLVVVVVVVPVVVNVVSVVVSVVSNVCSNCVVVVVVVVVVVCCVVVVD

Secondary structure (DSSP, 8-state):
----HHHHHTTSPPHHHHHHHHHHHHHHHHHHHHHHHHHHHHHTT-HHHHHHHHHHHHHHHHHHH-HHHHHHHHHHHHHHHH--

Sequence (84 aa):
MMNLLPILGASLPTLGDLKGWVTTEGGNAVAIVLVLFGVFYLFKQDIGRLIGFVVAGAFVFFAVGNPERLLGQLAELASKVFGG

InterPro domains:
  IPR049746 TcpD-like, C-terminal domain [NF040686] (23-83)

pLDDT: mean 73.52, std 9.46, range [46.41, 84.44]